Protein AF-G8G061-F1 (afdb_monomer_lite)

Sequence (31 aa):
PTVFLIGTVVSIWLGIGAALPIDTSLTLGLF

Secondary structure (DSSP, 8-state):
-HHHHHHHHHHHHHHHHTTS-TTTTTTTT--

Radius of gyration: 10.43 Å; chains: 1; bounding box: 23×13×26 Å

pLDDT: mean 92.5, std 4.99, range [77.44, 97.44]

Organism: NCBI:txid1094761

Structure (mmCIF, N/CA/C/O backbone):
data_AF-G8G061-F1
#
_entry.id   AF-G8G061-F1
#
loop_
_atom_site.group_PDB
_atom_site.id
_atom_site.type_symbol
_atom_site.label_atom_id
_atom_site.label_alt_id
_atom_site.label_comp_id
_atom_site.label_asym_id
_atom_site.label_entity_id
_atom_site.label_seq_id
_atom_site.pdbx_PDB_ins_code
_atom_site.Cartn_x
_atom_site.Cartn_y
_atom_site.Cartn_z
_atom_site.occupancy
_atom_site.B_iso_or_equiv
_atom_site.auth_seq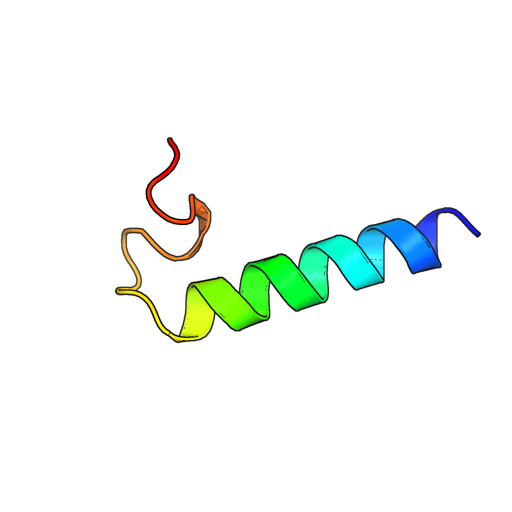_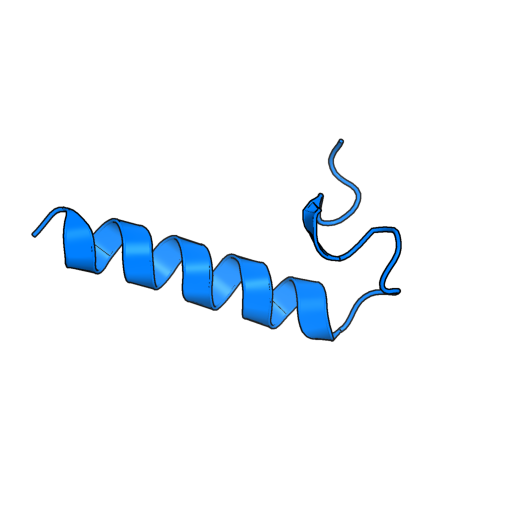id
_atom_site.auth_comp_id
_atom_site.auth_asym_id
_atom_si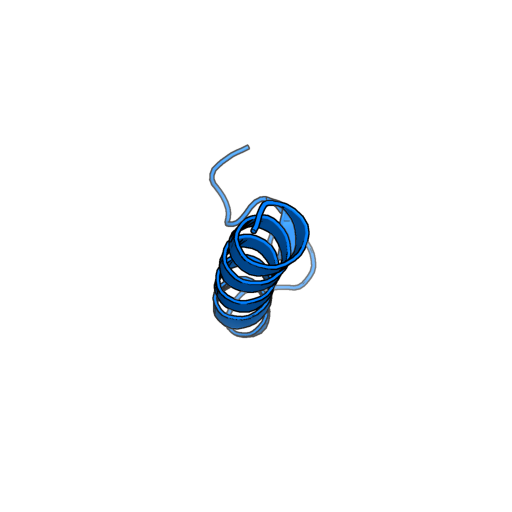te.auth_atom_id
_atom_site.pdbx_PDB_model_num
ATOM 1 N N . PRO A 1 1 ? 9.988 1.147 -16.813 1.00 77.44 1 PRO A N 1
ATOM 2 C CA . PRO A 1 1 ? 9.896 2.271 -15.841 1.00 77.44 1 PRO A CA 1
ATOM 3 C C . PRO A 1 1 ? 8.489 2.458 -15.242 1.00 77.44 1 PRO A C 1
ATOM 5 O O . PRO A 1 1 ? 8.374 2.730 -14.056 1.00 77.44 1 PRO A O 1
ATOM 8 N N . THR A 1 2 ? 7.425 2.284 -16.028 1.00 92.69 2 THR A N 1
ATOM 9 C CA . THR A 1 2 ? 6.027 2.480 -15.598 1.00 92.69 2 THR A CA 1
ATOM 10 C C . THR A 1 2 ? 5.586 1.524 -14.487 1.00 92.69 2 THR A C 1
ATOM 12 O O . THR A 1 2 ? 5.061 1.977 -13.479 1.00 92.69 2 THR A O 1
ATOM 15 N N . VAL A 1 3 ? 5.872 0.223 -14.614 1.00 96.00 3 VAL A N 1
ATOM 16 C CA . VAL A 1 3 ? 5.541 -0.785 -13.584 1.00 96.00 3 VAL A CA 1
ATOM 17 C C . VAL A 1 3 ? 6.232 -0.488 -12.250 1.00 96.00 3 VAL A C 1
ATOM 19 O O . VAL A 1 3 ? 5.627 -0.653 -11.200 1.00 96.00 3 VAL A O 1
ATOM 22 N N . PHE A 1 4 ? 7.473 0.009 -12.288 1.00 94.75 4 PHE A N 1
ATOM 23 C CA . PHE A 1 4 ? 8.200 0.423 -11.086 1.00 94.75 4 PHE A CA 1
ATOM 24 C C . PHE A 1 4 ? 7.495 1.583 -10.372 1.00 94.75 4 PHE A C 1
ATOM 26 O O . PHE A 1 4 ? 7.277 1.515 -9.170 1.00 94.75 4 PHE A O 1
ATOM 33 N N . LEU A 1 5 ? 7.080 2.620 -11.105 1.00 97.44 5 LEU A N 1
ATOM 34 C CA . LEU A 1 5 ? 6.370 3.760 -10.516 1.00 97.44 5 LEU A CA 1
ATOM 35 C C . LEU A 1 5 ? 5.001 3.358 -9.958 1.00 97.44 5 LEU A C 1
ATOM 37 O O . LEU A 1 5 ? 4.663 3.748 -8.846 1.00 97.44 5 LEU A O 1
ATOM 41 N N . ILE A 1 6 ? 4.243 2.536 -10.688 1.00 97.44 6 ILE A N 1
ATOM 42 C CA . ILE A 1 6 ? 2.941 2.035 -10.227 1.00 97.44 6 ILE A CA 1
ATOM 43 C C . ILE A 1 6 ? 3.119 1.170 -8.975 1.00 97.44 6 ILE A C 1
ATOM 45 O O . ILE A 1 6 ? 2.407 1.365 -7.996 1.00 97.44 6 ILE A O 1
ATOM 49 N N . GLY A 1 7 ? 4.100 0.265 -8.967 1.00 97.12 7 GLY A N 1
ATOM 50 C CA . GLY A 1 7 ? 4.410 -0.569 -7.805 1.00 97.12 7 GLY A CA 1
ATOM 51 C C . GLY A 1 7 ? 4.802 0.251 -6.575 1.00 97.12 7 GLY A C 1
ATOM 52 O O . GLY A 1 7 ? 4.342 -0.053 -5.480 1.00 97.12 7 GLY A O 1
ATOM 53 N N . THR A 1 8 ? 5.578 1.323 -6.757 1.00 96.75 8 THR A N 1
ATOM 54 C CA . THR A 1 8 ? 5.938 2.258 -5.678 1.00 96.75 8 THR A CA 1
ATOM 55 C C . THR A 1 8 ? 4.724 3.011 -5.136 1.00 96.75 8 THR A C 1
ATOM 57 O O . THR A 1 8 ? 4.592 3.179 -3.928 1.00 96.75 8 THR A O 1
ATOM 60 N N . VAL A 1 9 ? 3.807 3.448 -6.000 1.00 96.88 9 VAL A N 1
ATOM 61 C CA . VAL A 1 9 ? 2.575 4.115 -5.551 1.00 96.88 9 VAL A CA 1
ATOM 62 C C . VAL A 1 9 ? 1.673 3.134 -4.796 1.00 96.88 9 VAL A C 1
ATOM 64 O O . VAL A 1 9 ? 1.186 3.467 -3.719 1.00 96.88 9 VAL A O 1
ATOM 67 N N . VAL A 1 10 ? 1.495 1.911 -5.306 1.00 96.12 10 VAL A N 1
ATOM 68 C CA . VAL A 1 10 ? 0.668 0.873 -4.664 1.00 96.12 10 VAL A CA 1
ATOM 69 C C . VAL A 1 10 ? 1.259 0.425 -3.324 1.00 96.12 10 VAL A C 1
ATOM 71 O O . VAL A 1 10 ? 0.509 0.235 -2.370 1.00 96.12 10 VAL A O 1
ATOM 74 N N . SER A 1 11 ? 2.584 0.285 -3.212 1.00 96.56 11 SER A N 1
ATOM 75 C CA . SER A 1 11 ? 3.226 -0.118 -1.955 1.00 96.56 11 SER A CA 1
ATOM 76 C C . SER A 1 11 ? 3.075 0.940 -0.863 1.00 96.56 11 SER A C 1
ATOM 78 O O . SER A 1 11 ? 2.778 0.595 0.279 1.00 96.56 11 SER A O 1
ATOM 80 N N . ILE A 1 12 ? 3.204 2.223 -1.214 1.00 96.25 12 ILE A N 1
ATOM 81 C CA . ILE A 1 12 ? 2.946 3.334 -0.291 1.00 96.25 12 ILE A CA 1
ATOM 82 C C . ILE A 1 12 ? 1.461 3.374 0.090 1.00 96.25 12 ILE A C 1
ATOM 84 O O . ILE A 1 12 ? 1.143 3.464 1.273 1.00 96.25 12 ILE A O 1
ATOM 88 N N . TRP A 1 13 ? 0.553 3.248 -0.883 1.00 95.50 13 TRP A N 1
ATOM 89 C CA . TRP A 1 13 ? -0.894 3.275 -0.646 1.00 95.50 13 TRP A CA 1
ATOM 90 C C . TRP A 1 13 ? -1.341 2.172 0.320 1.00 95.50 13 TRP A C 1
ATOM 92 O O . TRP A 1 13 ? -1.990 2.450 1.325 1.00 95.50 13 TRP A O 1
ATOM 102 N N . LEU A 1 14 ? -0.940 0.924 0.063 1.00 95.00 14 LEU A N 1
ATOM 103 C CA . LEU A 1 14 ? -1.276 -0.217 0.918 1.00 95.00 14 LEU A CA 1
ATOM 104 C C . LEU A 1 14 ? -0.547 -0.177 2.266 1.00 95.00 14 LEU A C 1
ATOM 106 O O . LEU A 1 14 ? -1.114 -0.595 3.272 1.00 95.00 14 LEU A O 1
ATOM 110 N N . GLY A 1 15 ? 0.683 0.343 2.309 1.00 95.94 15 GLY A N 1
ATOM 111 C CA . GLY A 1 15 ? 1.423 0.524 3.556 1.00 95.94 15 GLY A CA 1
ATOM 112 C C . GLY A 1 15 ? 0.728 1.499 4.506 1.00 95.94 15 GLY A C 1
ATOM 113 O O . GLY A 1 15 ? 0.600 1.207 5.693 1.00 95.94 15 GLY A O 1
ATOM 114 N N . ILE A 1 16 ? 0.223 2.621 3.984 1.00 95.31 16 ILE A N 1
ATOM 115 C CA . ILE A 1 16 ? -0.578 3.567 4.772 1.00 95.31 16 ILE A CA 1
ATOM 116 C C . ILE A 1 16 ? -1.928 2.928 5.130 1.00 95.31 16 ILE A C 1
ATOM 118 O O . ILE A 1 16 ? -2.314 2.945 6.296 1.00 95.31 16 ILE A O 1
ATOM 122 N N . GLY A 1 17 ? -2.609 2.292 4.170 1.00 94.44 17 GLY A N 1
ATOM 123 C CA . GLY A 1 17 ? -3.900 1.629 4.384 1.00 94.44 17 GLY A CA 1
ATOM 124 C C . GLY A 1 17 ? -3.879 0.533 5.457 1.00 94.44 17 GLY A C 1
ATOM 125 O O . GLY A 1 17 ? -4.885 0.329 6.128 1.00 94.44 17 GLY A O 1
ATOM 126 N N . ALA A 1 18 ? -2.735 -0.120 5.685 1.00 94.88 18 ALA A N 1
ATOM 127 C CA . ALA A 1 18 ? -2.563 -1.132 6.730 1.00 94.88 18 ALA A CA 1
ATOM 128 C C . ALA A 1 18 ? -2.610 -0.574 8.167 1.00 94.88 18 ALA A C 1
ATOM 130 O O . ALA A 1 18 ? -2.819 -1.340 9.107 1.00 94.88 18 ALA A O 1
ATOM 131 N N . ALA A 1 19 ? -2.413 0.736 8.351 1.00 94.25 19 ALA A N 1
ATOM 132 C CA . ALA A 1 19 ? -2.520 1.400 9.651 1.00 94.25 19 ALA A CA 1
ATOM 133 C C . ALA A 1 19 ? -3.931 1.954 9.934 1.00 94.25 19 ALA A C 1
ATOM 135 O O . ALA A 1 19 ? -4.183 2.448 11.035 1.00 94.25 19 ALA A O 1
ATOM 136 N N . LEU A 1 20 ? -4.840 1.892 8.955 1.00 93.81 20 LEU A N 1
ATOM 137 C CA . LEU A 1 20 ? -6.215 2.369 9.065 1.00 93.81 20 LEU A CA 1
ATOM 138 C C . LEU A 1 20 ? -7.209 1.196 9.215 1.00 93.81 20 LEU A C 1
ATOM 140 O O . LEU A 1 20 ? -6.894 0.059 8.856 1.00 93.81 20 LEU A O 1
ATOM 144 N N . PRO A 1 21 ? -8.430 1.452 9.722 1.00 91.50 21 PRO A N 1
ATOM 145 C CA . PRO A 1 21 ? -9.529 0.487 9.696 1.00 91.50 21 PRO A CA 1
ATOM 146 C C . PRO A 1 21 ? -9.824 -0.044 8.281 1.00 91.50 21 PRO A C 1
ATOM 148 O O . PRO A 1 21 ? -9.679 0.670 7.286 1.00 91.50 21 PRO A O 1
ATOM 151 N N . ILE A 1 22 ? -10.247 -1.310 8.182 1.00 91.88 22 ILE A N 1
ATOM 152 C CA . ILE A 1 22 ? -10.409 -2.023 6.900 1.00 91.88 22 ILE A CA 1
ATOM 153 C C . ILE A 1 22 ? -11.390 -1.333 5.943 1.00 91.88 22 ILE A C 1
ATOM 155 O O . ILE A 1 22 ? -11.172 -1.339 4.733 1.00 91.88 22 ILE A O 1
ATOM 159 N N . ASP A 1 23 ? -12.419 -0.691 6.483 1.00 90.88 23 ASP A N 1
ATOM 160 C CA . ASP A 1 23 ? -13.460 0.041 5.763 1.00 90.88 23 ASP A CA 1
ATOM 161 C C . ASP A 1 23 ? -12.935 1.279 5.022 1.00 90.88 23 ASP A C 1
ATOM 163 O O . ASP A 1 23 ? -13.456 1.617 3.962 1.00 90.88 23 ASP A O 1
ATOM 167 N N . THR A 1 24 ? -11.867 1.910 5.519 1.00 88.88 24 THR A N 1
ATOM 168 C CA . THR A 1 24 ? -11.271 3.114 4.914 1.00 88.88 24 THR A CA 1
ATOM 169 C C . THR A 1 24 ? -9.876 2.871 4.320 1.00 88.88 24 THR A C 1
ATOM 171 O O . THR A 1 24 ? -9.326 3.719 3.619 1.00 88.88 24 THR A O 1
ATOM 174 N N . SER A 1 25 ? -9.304 1.684 4.539 1.00 90.25 25 SER A N 1
ATOM 1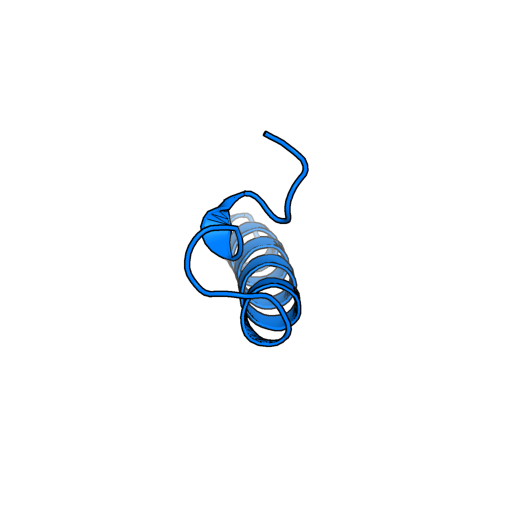75 C CA . SER A 1 25 ? -7.945 1.304 4.124 1.00 90.25 25 SER A CA 1
ATOM 176 C C . SER A 1 25 ? -7.656 1.498 2.628 1.00 90.25 25 SER A C 1
ATOM 178 O O . SER A 1 25 ? -6.542 1.859 2.251 1.00 90.25 25 SER A O 1
ATOM 180 N N . LEU A 1 26 ? -8.659 1.289 1.770 1.00 89.62 26 LEU A N 1
ATOM 181 C CA . LEU A 1 26 ? -8.510 1.330 0.314 1.00 89.62 26 LEU A CA 1
ATOM 182 C C . LEU A 1 26 ? -8.714 2.734 -0.261 1.00 89.62 26 LEU A C 1
ATOM 184 O O . LEU A 1 26 ? -8.159 3.030 -1.316 1.00 89.62 26 LEU A O 1
ATOM 188 N N . THR A 1 27 ? -9.463 3.593 0.435 1.00 91.38 27 THR A N 1
ATOM 189 C CA . THR A 1 27 ? -9.687 4.994 0.042 1.00 91.38 27 THR A CA 1
ATOM 190 C C . THR A 1 27 ?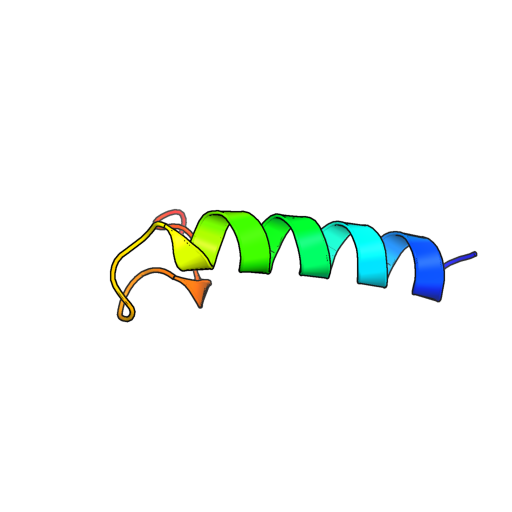 -8.791 5.972 0.796 1.00 91.38 27 THR A C 1
ATOM 192 O O . THR A 1 27 ? -8.761 7.155 0.459 1.00 91.38 27 THR A O 1
ATOM 195 N N . LEU A 1 28 ? -8.054 5.488 1.805 1.00 87.62 28 LEU A N 1
ATOM 196 C CA . LEU A 1 28 ? -7.253 6.284 2.740 1.00 87.62 28 LEU A CA 1
ATOM 197 C C . LEU A 1 28 ? -8.062 7.396 3.438 1.00 87.62 28 LEU A C 1
ATOM 199 O O . LEU A 1 28 ? -7.490 8.385 3.891 1.00 87.62 28 LEU A O 1
ATOM 203 N N . GLY A 1 29 ? -9.390 7.261 3.491 1.00 85.50 29 GLY 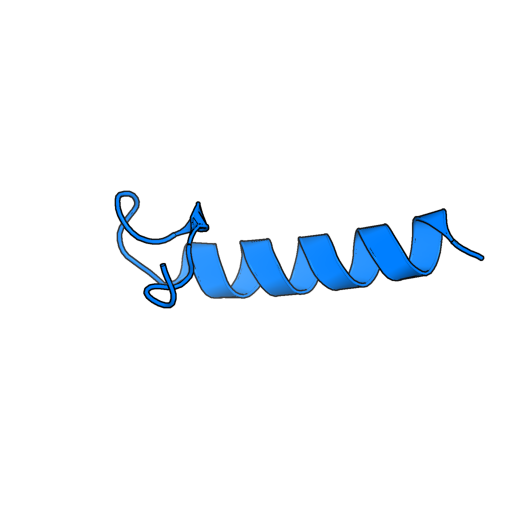A N 1
ATOM 204 C CA . GLY A 1 29 ? -10.299 8.286 4.013 1.00 85.50 29 GLY A CA 1
ATOM 205 C C . GLY A 1 29 ? -10.415 9.540 3.142 1.00 85.50 29 GLY A C 1
ATOM 206 O O . GLY A 1 29 ? -10.900 10.563 3.622 1.00 85.50 29 GLY A O 1
ATOM 207 N N . LEU A 1 30 ? -9.955 9.488 1.886 1.00 86.69 30 LEU A N 1
ATOM 208 C CA . LEU A 1 30 ? -9.984 10.614 0.943 1.00 86.69 30 LEU A CA 1
ATOM 209 C C . LEU A 1 30 ? -11.217 10.611 0.024 1.00 86.69 30 LEU A C 1
ATOM 211 O O . LEU A 1 30 ? -11.539 11.643 -0.563 1.00 86.69 30 LEU A O 1
ATOM 215 N N . PHE A 1 31 ? -11.882 9.461 -0.100 1.00 78.75 31 PHE A N 1
ATOM 216 C CA . PHE A 1 31 ? -13.065 9.205 -0.924 1.00 78.75 31 PHE A CA 1
ATOM 217 C C . PHE A 1 31 ? -14.003 8.258 -0.175 1.00 78.75 31 PHE A C 1
ATOM 219 O O . PHE A 1 31 ? -15.229 8.407 -0.359 1.00 78.75 31 PHE A O 1
#

Foldseek 3Di:
DVVVVVVVVVCVLQVLLVVDPVVCSNVVPVD